Protein AF-A0A820SFI1-F1 (afdb_monomer_lite)

Secondary structure (DSSP, 8-state):
-HHHHHHHHT-S-HHHHHHHHHHHHH--PPPB---GGGS-GGGGGG--SBPPS--HHHHHHHHHHHHHHHHHHTT-S---EEE-SPPPPPPP--TTTSSSHHHHHHHHHTT-TT--HHHHHHHHHHHTT--EEE-SSS--S-GGG-

pLDDT: mean 98.11, std 1.22, range [90.69, 98.94]

InterPro domains:
  IPR002587 Myo-inositol-1-phosphate synthase [PF07994] (1-146)
  IPR002587 Myo-inositol-1-phosphate synthase [PTHR11510] (1-146)
  IPR036291 NAD(P)-binding domain superfamily [SSF51735] (1-146)

Radius of gyration: 16.77 Å; chains: 1; bounding box: 34×29×46 Å

Sequence (146 aa):
NLYEAMKRACVFDYSLQEKLKRKMTEFKPLPSIYYPDFIAANQEDRANNLIPKGTKQQDLEHIRNDIRNFKKAHNLEKVIVLWTANTERYTDVRKGLNLTGDEILQSIAANDDEISPSNIFACAAILEDCPYINGSPQNTLVPGLI

Foldseek 3Di:
DQLVVCVVVVPDDPVVSVVCVVVRVPDDDAAADDDCQFADVVCVVVRPRHDPDDALVVRLVVLLVVQVCVCVVVVHPADAAEDPDGATAEADADPQDAQALVSVVVCSVVSPPSCDSLLSNLNSCVVNVHHYYYPHDYPSCHNRSD

Structure (mmCIF, N/CA/C/O backbone):
data_AF-A0A820SFI1-F1
#
_entry.id   AF-A0A820SFI1-F1
#
loop_
_atom_site.group_PDB
_atom_site.id
_atom_site.type_symbol
_atom_site.label_atom_id
_atom_site.label_alt_id
_atom_site.label_comp_id
_atom_site.label_asym_id
_atom_site.label_entity_id
_atom_site.label_seq_id
_atom_site.pdbx_PDB_ins_code
_atom_site.Cartn_x
_atom_site.Cartn_y
_atom_site.Cartn_z
_atom_site.occupancy
_atom_site.B_iso_or_equiv
_atom_site.auth_seq_id
_atom_site.auth_comp_id
_atom_site.auth_asym_id
_atom_site.auth_atom_id
_atom_site.pdbx_PDB_model_num
ATOM 1 N N . ASN A 1 1 ? 14.380 2.268 -10.299 1.00 97.69 1 ASN A N 1
ATOM 2 C CA . ASN A 1 1 ? 13.448 2.554 -11.418 1.00 97.69 1 ASN A CA 1
ATOM 3 C C . ASN A 1 1 ? 12.847 1.232 -11.897 1.00 97.69 1 ASN A C 1
ATOM 5 O O . ASN A 1 1 ? 13.234 0.189 -11.368 1.00 97.69 1 ASN A O 1
ATOM 9 N N . LEU A 1 2 ? 11.910 1.252 -12.848 1.00 98.50 2 LEU A N 1
ATOM 10 C CA . LEU A 1 2 ? 11.255 0.029 -13.320 1.00 98.50 2 LEU A CA 1
ATOM 11 C C . LEU A 1 2 ? 12.105 -0.799 -14.296 1.00 98.50 2 LEU A C 1
ATOM 13 O O . LEU A 1 2 ? 11.873 -1.997 -14.404 1.00 98.50 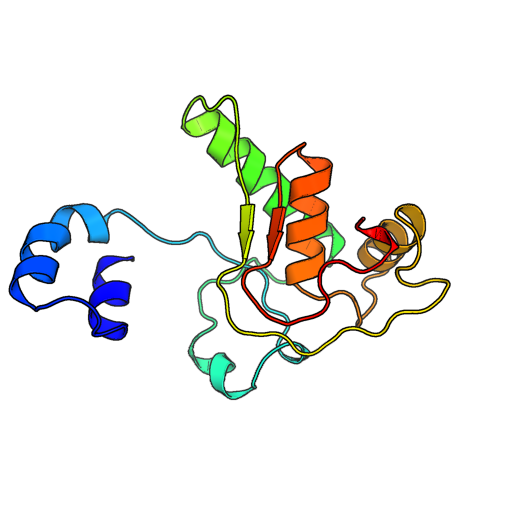2 LEU A O 1
ATOM 17 N N . TYR A 1 3 ? 13.122 -0.227 -14.949 1.00 98.50 3 TYR A N 1
ATOM 18 C CA . TYR A 1 3 ? 14.062 -1.013 -15.761 1.00 98.50 3 TYR A CA 1
ATOM 19 C C . TYR A 1 3 ? 14.869 -2.011 -14.918 1.00 98.50 3 TYR A C 1
ATOM 21 O O . TYR A 1 3 ? 14.861 -3.208 -15.200 1.00 98.50 3 TYR A O 1
ATOM 29 N N . GLU A 1 4 ? 15.479 -1.555 -13.819 1.00 98.44 4 GLU A N 1
ATOM 30 C CA . GLU A 1 4 ? 16.170 -2.465 -12.893 1.00 98.44 4 GLU A CA 1
ATOM 31 C C . GLU A 1 4 ? 15.196 -3.440 -12.213 1.00 98.44 4 GLU A C 1
ATOM 33 O O . GLU A 1 4 ? 15.568 -4.569 -11.898 1.00 98.44 4 GLU A O 1
ATOM 38 N N . ALA A 1 5 ? 13.928 -3.048 -12.027 1.00 98.50 5 ALA A N 1
ATOM 39 C CA . ALA A 1 5 ? 12.900 -3.961 -11.533 1.00 98.50 5 ALA A CA 1
ATOM 40 C C . ALA A 1 5 ? 12.591 -5.088 -12.534 1.00 98.50 5 ALA A C 1
ATOM 42 O O . ALA A 1 5 ? 12.491 -6.234 -12.107 1.00 98.50 5 ALA A O 1
ATOM 43 N N . MET A 1 6 ? 12.493 -4.794 -13.838 1.00 98.44 6 MET A N 1
ATOM 44 C CA . MET A 1 6 ? 12.320 -5.821 -14.877 1.00 98.44 6 MET A CA 1
ATOM 45 C C . MET A 1 6 ? 13.500 -6.795 -14.904 1.00 98.44 6 MET A C 1
ATOM 47 O O . MET A 1 6 ? 13.281 -8.006 -14.905 1.00 98.44 6 MET A O 1
ATOM 51 N N . LYS A 1 7 ? 14.736 -6.274 -14.853 1.00 98.31 7 LYS A N 1
ATOM 52 C CA . LYS A 1 7 ? 15.952 -7.100 -14.791 1.00 98.31 7 LYS A CA 1
ATOM 53 C C . LYS A 1 7 ? 15.952 -8.013 -13.575 1.00 98.31 7 LYS A C 1
ATOM 55 O O . LYS A 1 7 ? 16.207 -9.200 -13.710 1.00 98.31 7 LYS A O 1
ATOM 60 N N . ARG A 1 8 ? 15.636 -7.467 -12.398 1.00 98.19 8 ARG A N 1
ATOM 61 C CA . ARG A 1 8 ? 15.557 -8.230 -11.147 1.00 98.19 8 ARG A CA 1
ATOM 62 C C . ARG A 1 8 ? 14.468 -9.304 -11.183 1.00 98.19 8 ARG A C 1
ATOM 64 O O . ARG A 1 8 ? 14.634 -10.343 -10.561 1.00 98.19 8 ARG A O 1
ATOM 71 N N . ALA A 1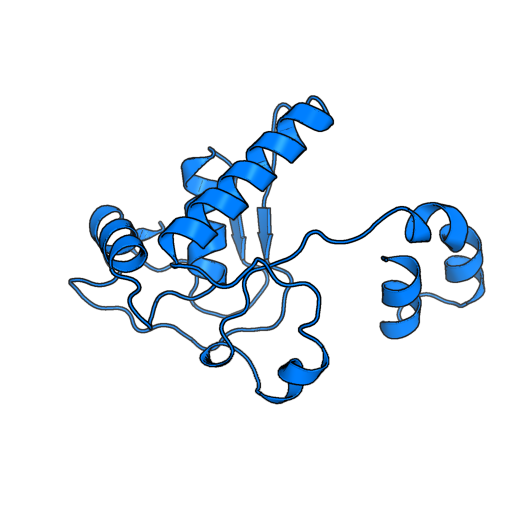 9 ? 13.351 -9.036 -11.857 1.00 98.25 9 ALA A N 1
ATOM 72 C CA . ALA A 1 9 ? 12.215 -9.948 -11.912 1.00 98.25 9 ALA A CA 1
ATOM 73 C C . ALA A 1 9 ? 12.427 -11.130 -12.871 1.00 98.25 9 ALA A C 1
ATOM 75 O O . ALA A 1 9 ? 11.768 -12.149 -12.705 1.00 98.25 9 ALA A O 1
ATOM 76 N N . CYS A 1 10 ? 13.318 -11.006 -13.863 1.00 97.88 10 CYS A N 1
ATOM 77 C CA . CYS A 1 10 ? 13.623 -12.066 -14.835 1.00 97.88 10 CYS A CA 1
ATOM 78 C C . CYS A 1 10 ? 12.389 -12.639 -15.566 1.00 97.88 10 CYS A C 1
ATOM 80 O O . CYS A 1 10 ? 12.381 -13.805 -15.947 1.00 97.88 10 CYS A O 1
ATOM 82 N N . VAL A 1 11 ? 11.344 -11.828 -15.763 1.00 98.50 11 VAL A N 1
ATOM 83 C CA . VAL A 1 11 ? 10.093 -12.267 -16.413 1.00 98.50 11 VAL A CA 1
ATOM 84 C C . VAL A 1 11 ? 10.160 -12.120 -17.934 1.00 98.50 11 VAL A C 1
ATOM 86 O O . VAL A 1 11 ? 9.742 -13.011 -18.666 1.00 98.50 11 VAL A O 1
ATOM 89 N N . PHE A 1 12 ? 10.672 -10.988 -18.419 1.00 98.00 12 PHE A N 1
ATOM 90 C CA . PHE A 1 12 ? 10.756 -10.695 -19.851 1.00 98.00 12 PHE A CA 1
ATOM 91 C C . PHE A 1 12 ? 12.092 -11.140 -20.440 1.00 98.00 12 PHE A C 1
ATOM 93 O O . PHE A 1 12 ? 13.118 -11.099 -19.758 1.00 98.00 12 PHE A O 1
ATOM 100 N N . ASP A 1 13 ? 12.106 -11.482 -21.728 1.00 97.69 13 ASP A N 1
ATOM 101 C CA . ASP A 1 13 ? 13.345 -11.744 -22.453 1.00 97.69 13 ASP A CA 1
ATOM 102 C C . ASP A 1 13 ? 14.234 -10.490 -22.532 1.00 97.69 13 ASP A C 1
ATOM 104 O O . ASP A 1 13 ? 13.770 -9.347 -22.461 1.00 97.69 13 ASP A O 1
ATOM 108 N N . TYR A 1 14 ? 15.538 -10.708 -22.703 1.00 97.81 14 TYR A N 1
ATOM 109 C CA . TYR A 1 14 ? 16.528 -9.632 -22.747 1.00 97.81 14 TYR A CA 1
ATOM 110 C C . TYR A 1 14 ? 16.239 -8.594 -23.844 1.00 97.81 14 TYR A C 1
ATOM 112 O O . TYR A 1 14 ? 16.366 -7.391 -23.610 1.00 97.81 14 TYR A O 1
ATOM 120 N N . SER A 1 15 ? 15.811 -9.040 -25.032 1.00 98.19 15 SER A N 1
ATOM 121 C CA . SER A 1 15 ? 15.558 -8.138 -26.159 1.00 98.19 15 SER A CA 1
ATOM 122 C C . SER A 1 15 ? 14.418 -7.172 -25.846 1.00 98.19 15 SER A C 1
ATOM 124 O O . SER A 1 15 ? 14.533 -5.973 -26.115 1.00 98.19 15 SER A O 1
ATOM 126 N N . LEU A 1 16 ? 13.334 -7.661 -25.240 1.00 98.44 16 LEU A N 1
ATOM 127 C CA . LEU A 1 16 ? 12.218 -6.824 -24.817 1.00 98.44 16 LEU A CA 1
ATOM 128 C C . LEU A 1 16 ? 12.624 -5.841 -23.711 1.00 98.44 16 LEU A C 1
ATOM 130 O O . LEU A 1 16 ? 12.255 -4.666 -23.780 1.00 98.44 16 LEU A O 1
ATOM 134 N N . GLN A 1 17 ? 13.418 -6.279 -22.729 1.00 98.44 17 GLN A N 1
ATOM 135 C CA . GLN A 1 17 ? 13.909 -5.392 -21.671 1.00 98.44 17 GLN A CA 1
ATOM 136 C C . GLN A 1 17 ? 14.719 -4.217 -22.242 1.00 98.44 17 GLN A C 1
ATOM 138 O O . GLN A 1 17 ? 14.453 -3.068 -21.884 1.00 98.44 17 GLN A O 1
ATOM 143 N N . GLU A 1 18 ? 15.651 -4.469 -23.169 1.00 98.25 18 GLU A N 1
ATOM 144 C CA . GLU A 1 18 ? 16.445 -3.404 -23.804 1.00 98.25 18 GLU A CA 1
ATOM 145 C C . GLU A 1 18 ? 15.579 -2.476 -24.668 1.00 98.25 18 GLU A C 1
ATOM 147 O O . GLU A 1 18 ? 15.746 -1.256 -24.617 1.00 98.25 18 GLU A O 1
ATOM 152 N N . LYS A 1 19 ? 14.585 -3.014 -25.393 1.00 98.50 19 LYS A N 1
ATOM 153 C CA . LYS A 1 19 ? 13.618 -2.196 -26.153 1.00 98.50 19 LYS A CA 1
ATOM 154 C C . LYS A 1 19 ? 12.821 -1.245 -25.255 1.00 98.50 19 LYS A C 1
ATOM 156 O O . LYS A 1 19 ? 12.526 -0.121 -25.658 1.00 98.50 19 LYS A O 1
ATOM 161 N N . LEU A 1 20 ? 12.477 -1.670 -24.038 1.00 98.38 20 LEU A N 1
ATOM 162 C CA . LEU A 1 20 ? 11.701 -0.875 -23.078 1.00 98.38 20 LEU A CA 1
ATOM 163 C C . LEU A 1 20 ? 12.562 0.014 -22.168 1.00 98.38 20 LEU A C 1
ATOM 165 O O . LEU A 1 20 ? 12.026 0.898 -21.495 1.00 98.38 20 LEU A O 1
ATOM 169 N N . LYS A 1 21 ? 13.884 -0.177 -22.156 1.00 98.25 21 LYS A N 1
ATOM 170 C CA . LYS A 1 21 ? 14.825 0.442 -21.212 1.00 98.25 21 LYS A CA 1
ATOM 171 C C . LYS A 1 21 ? 14.660 1.943 -21.050 1.00 98.25 21 LYS A C 1
ATOM 173 O O . LYS A 1 21 ? 14.563 2.412 -19.915 1.00 98.25 21 LYS A O 1
ATOM 178 N N . ARG A 1 22 ? 14.600 2.689 -22.163 1.00 98.19 22 ARG A N 1
ATOM 179 C CA . ARG A 1 22 ? 14.477 4.157 -22.141 1.00 98.19 22 ARG A CA 1
ATOM 180 C C . ARG A 1 22 ? 13.259 4.581 -21.320 1.00 98.19 22 ARG A C 1
ATOM 182 O O . ARG A 1 22 ? 13.411 5.261 -20.315 1.00 98.19 22 ARG A O 1
ATOM 189 N N . LYS A 1 23 ? 12.082 4.071 -21.690 1.00 98.12 23 LYS A N 1
ATOM 190 C CA . LYS A 1 23 ? 10.809 4.394 -21.036 1.00 98.12 23 LYS A CA 1
ATOM 191 C C . LYS A 1 23 ? 10.763 3.898 -19.585 1.00 98.12 23 LYS A C 1
ATOM 193 O O . LYS A 1 23 ? 10.330 4.614 -18.695 1.00 98.12 23 LYS A O 1
ATOM 198 N N . MET A 1 24 ? 11.238 2.683 -19.315 1.00 98.38 24 MET A N 1
ATOM 199 C CA . MET A 1 24 ? 11.139 2.077 -17.977 1.00 98.38 24 MET A CA 1
ATOM 200 C C . MET A 1 24 ? 12.121 2.664 -16.955 1.00 98.38 24 MET A C 1
ATOM 202 O O . MET A 1 24 ? 11.908 2.546 -15.747 1.00 98.38 24 MET A O 1
ATOM 206 N N . THR A 1 25 ? 13.185 3.320 -17.418 1.00 98.25 25 THR A N 1
ATOM 207 C CA . THR A 1 25 ? 14.128 4.040 -16.550 1.00 98.25 25 THR A CA 1
ATOM 208 C C . THR A 1 25 ? 13.516 5.322 -15.974 1.00 98.25 25 THR A C 1
ATOM 210 O O . THR A 1 25 ? 13.867 5.706 -14.856 1.00 98.25 25 THR A O 1
ATOM 213 N N . GLU A 1 26 ? 12.579 5.945 -16.697 1.00 98.00 26 GLU A N 1
ATOM 214 C CA . GLU A 1 26 ? 11.877 7.167 -16.277 1.00 98.00 26 GLU A CA 1
ATOM 215 C C . GLU A 1 26 ? 10.932 6.907 -15.093 1.00 98.00 26 GLU A C 1
ATOM 217 O O . GLU A 1 26 ? 10.782 7.756 -14.216 1.00 98.00 26 GLU A O 1
ATOM 222 N N . PHE A 1 27 ? 10.355 5.705 -15.002 1.00 97.81 27 PHE A N 1
ATOM 223 C CA . PHE A 1 27 ? 9.446 5.350 -13.917 1.00 97.81 27 PHE A CA 1
ATOM 224 C C . PHE A 1 27 ? 10.199 4.945 -12.645 1.00 97.81 27 PHE A C 1
ATOM 226 O O . PHE A 1 27 ? 10.941 3.953 -12.601 1.00 97.81 27 PHE A O 1
ATOM 233 N N . LYS A 1 28 ? 9.974 5.697 -11.569 1.00 98.12 28 LYS A N 1
ATOM 234 C CA . LYS A 1 28 ? 10.480 5.413 -10.224 1.00 98.12 28 LYS A CA 1
ATOM 235 C C . LYS A 1 28 ? 9.292 5.310 -9.265 1.00 98.12 28 LYS A C 1
ATOM 237 O O . LYS A 1 28 ? 8.491 6.239 -9.243 1.00 98.12 28 LYS A O 1
ATOM 242 N N . PRO A 1 29 ? 9.162 4.209 -8.503 1.00 98.50 29 PRO A N 1
ATOM 243 C CA . PRO A 1 29 ? 8.154 4.121 -7.454 1.00 98.50 29 PRO A CA 1
ATOM 244 C C . PRO A 1 29 ? 8.317 5.248 -6.432 1.00 98.50 29 PRO A C 1
ATOM 246 O O . PRO A 1 29 ? 9.448 5.617 -6.101 1.00 98.50 29 PRO A O 1
ATOM 249 N N . LEU A 1 30 ? 7.195 5.752 -5.923 1.00 98.50 30 LEU A N 1
ATOM 250 C CA . LEU A 1 30 ? 7.187 6.639 -4.763 1.00 98.50 30 LEU A CA 1
ATOM 251 C C . LEU A 1 30 ? 7.705 5.889 -3.519 1.00 98.50 30 LEU A C 1
ATOM 253 O O . LEU A 1 30 ? 7.664 4.650 -3.496 1.00 98.50 30 LEU A O 1
ATOM 257 N N . PRO A 1 31 ? 8.236 6.602 -2.511 1.00 98.44 31 PRO A N 1
ATOM 258 C CA . PRO A 1 31 ? 8.512 6.019 -1.202 1.00 98.44 31 PRO A CA 1
ATOM 259 C C . PRO A 1 31 ? 7.246 5.409 -0.588 1.00 98.44 31 PRO A C 1
ATOM 261 O O . PRO A 1 31 ? 6.143 5.855 -0.881 1.00 98.44 31 PRO A O 1
ATOM 264 N N . SER A 1 32 ? 7.396 4.386 0.253 1.00 98.56 32 SER A N 1
ATOM 265 C CA . SER A 1 32 ? 6.256 3.686 0.862 1.00 98.56 32 SER A CA 1
ATOM 266 C C . SER A 1 32 ? 6.399 3.539 2.373 1.00 98.56 32 SER A C 1
ATOM 268 O O . SER A 1 32 ? 7.483 3.693 2.937 1.00 98.56 32 SER A O 1
ATOM 270 N N . ILE A 1 33 ? 5.286 3.200 3.015 1.00 98.31 33 ILE A N 1
ATOM 271 C CA . ILE A 1 33 ? 5.216 2.756 4.406 1.00 98.31 33 ILE A CA 1
ATOM 272 C C . ILE A 1 33 ? 5.942 1.411 4.537 1.00 98.31 33 ILE A C 1
ATOM 274 O O . ILE A 1 33 ? 5.792 0.538 3.677 1.00 98.31 33 ILE A O 1
ATOM 278 N N . TYR A 1 34 ? 6.702 1.237 5.619 1.00 98.06 34 TYR A N 1
ATOM 279 C CA . TYR A 1 34 ? 7.330 -0.032 5.981 1.00 98.06 34 TYR A CA 1
ATOM 280 C C . TYR A 1 34 ? 7.226 -0.268 7.487 1.00 98.06 34 TYR A C 1
ATOM 282 O O . TYR A 1 34 ? 7.882 0.412 8.276 1.00 98.06 34 TYR A O 1
ATOM 290 N N . TYR A 1 35 ? 6.406 -1.249 7.868 1.00 97.88 35 TYR A N 1
ATOM 291 C CA . TYR A 1 35 ? 6.313 -1.768 9.231 1.00 97.88 35 TYR A CA 1
ATOM 292 C C . TYR A 1 35 ? 6.909 -3.187 9.224 1.00 97.88 35 TYR A C 1
ATOM 294 O O . TYR A 1 35 ? 6.267 -4.093 8.684 1.00 97.88 35 TYR A O 1
ATOM 302 N N . PRO A 1 36 ? 8.137 -3.391 9.748 1.00 96.56 36 PRO A N 1
ATOM 303 C CA . PRO A 1 36 ? 8.870 -4.653 9.608 1.00 96.56 36 PRO A CA 1
ATOM 304 C C . PRO A 1 36 ? 8.087 -5.882 10.077 1.00 96.56 36 PRO A C 1
ATOM 306 O O . PRO A 1 36 ? 8.107 -6.910 9.409 1.00 96.56 36 PRO A O 1
ATOM 309 N N . ASP A 1 37 ? 7.327 -5.745 11.165 1.00 96.81 37 ASP A N 1
ATOM 310 C CA . ASP A 1 37 ? 6.607 -6.845 11.822 1.00 96.81 37 ASP A CA 1
ATOM 311 C C . ASP A 1 37 ? 5.443 -7.420 11.000 1.00 96.81 37 ASP A C 1
ATOM 313 O O . ASP A 1 37 ? 4.854 -8.438 11.375 1.00 96.81 37 ASP A O 1
ATOM 317 N N . PHE A 1 38 ? 5.083 -6.774 9.886 1.00 98.31 38 PHE A N 1
ATOM 318 C CA . PHE A 1 38 ? 4.020 -7.244 9.003 1.00 98.31 38 PHE A CA 1
ATOM 319 C C . PHE A 1 38 ? 4.507 -8.162 7.886 1.00 98.31 38 PHE A C 1
ATOM 321 O O . PHE A 1 38 ? 3.689 -8.887 7.329 1.00 98.31 38 PHE A O 1
ATOM 328 N N . ILE A 1 39 ? 5.803 -8.178 7.562 1.00 97.75 39 ILE A N 1
ATOM 329 C CA . ILE A 1 39 ? 6.356 -8.996 6.473 1.00 97.75 39 ILE A CA 1
ATOM 330 C C . ILE A 1 39 ? 7.578 -9.795 6.939 1.00 97.75 39 ILE A C 1
ATOM 332 O O . ILE A 1 39 ? 8.054 -9.663 8.060 1.00 97.75 39 ILE A O 1
ATOM 336 N N . ALA A 1 40 ? 8.097 -10.673 6.081 1.00 94.94 40 ALA A N 1
ATOM 337 C CA . ALA A 1 40 ? 9.284 -11.454 6.412 1.00 94.94 40 ALA A CA 1
ATOM 338 C C . ALA A 1 40 ? 10.509 -10.549 6.656 1.00 94.94 40 ALA A C 1
ATOM 340 O O . ALA A 1 40 ? 10.826 -9.695 5.827 1.00 94.94 40 ALA A O 1
ATOM 341 N N . ALA A 1 41 ? 11.254 -10.809 7.736 1.00 93.94 41 ALA A N 1
ATOM 342 C CA . ALA A 1 41 ? 12.440 -10.032 8.125 1.00 93.94 41 ALA A CA 1
ATOM 343 C C . ALA A 1 41 ? 13.521 -9.949 7.027 1.00 93.94 41 ALA A C 1
ATOM 345 O O . ALA A 1 41 ? 14.261 -8.978 6.942 1.00 93.94 41 ALA A O 1
ATOM 346 N N . ASN A 1 42 ? 13.570 -10.923 6.112 1.00 93.12 42 ASN A N 1
ATOM 347 C CA . ASN A 1 42 ? 14.488 -10.910 4.968 1.00 93.12 42 ASN A CA 1
ATOM 348 C C . ASN A 1 42 ? 14.206 -9.804 3.928 1.00 93.12 42 ASN A C 1
ATOM 350 O O . ASN A 1 42 ? 14.923 -9.711 2.933 1.00 93.12 42 ASN A O 1
ATOM 354 N N . GLN A 1 43 ? 13.156 -8.997 4.109 1.00 95.69 43 GLN A N 1
ATOM 355 C CA . GLN A 1 43 ? 12.889 -7.825 3.278 1.00 95.69 43 GLN A CA 1
ATOM 356 C C . GLN A 1 43 ? 13.611 -6.561 3.768 1.00 95.69 43 GLN A C 1
ATOM 358 O O . GLN A 1 43 ? 13.607 -5.569 3.040 1.00 95.69 43 GLN A O 1
ATOM 363 N N . GLU A 1 44 ? 14.247 -6.585 4.944 1.00 93.81 44 GLU A N 1
ATOM 364 C CA . GLU A 1 44 ? 14.909 -5.419 5.542 1.00 93.81 44 GLU A CA 1
ATOM 365 C C . GLU A 1 44 ? 15.935 -4.776 4.596 1.00 93.81 44 GLU A C 1
ATOM 367 O O . GLU A 1 44 ? 15.827 -3.590 4.288 1.00 93.81 44 GLU A O 1
ATOM 372 N N . ASP A 1 45 ? 16.833 -5.573 4.007 1.00 95.88 45 ASP A N 1
ATOM 373 C CA . ASP A 1 45 ? 17.867 -5.085 3.078 1.00 95.88 45 ASP A CA 1
ATOM 374 C C . ASP A 1 45 ? 17.294 -4.430 1.807 1.00 95.88 45 ASP A C 1
ATOM 376 O O . ASP A 1 45 ? 17.973 -3.673 1.105 1.00 95.88 45 ASP A O 1
ATOM 380 N N . ARG A 1 46 ? 16.030 -4.721 1.471 1.00 96.81 46 ARG A N 1
ATOM 381 C CA . ARG A 1 46 ? 15.341 -4.160 0.302 1.00 96.81 46 ARG A CA 1
ATOM 382 C C . ARG A 1 46 ? 14.674 -2.814 0.607 1.00 96.81 46 ARG A C 1
ATOM 384 O O . ARG A 1 46 ? 14.389 -2.060 -0.329 1.00 96.81 46 ARG A O 1
ATOM 391 N N . ALA A 1 47 ? 14.404 -2.511 1.872 1.00 96.50 47 ALA A N 1
ATOM 392 C CA . ALA A 1 47 ? 13.593 -1.382 2.315 1.00 96.50 47 ALA A CA 1
ATOM 393 C C . ALA A 1 47 ? 14.384 -0.054 2.328 1.00 96.50 47 ALA A C 1
ATOM 395 O O . ALA A 1 47 ? 14.665 0.513 3.377 1.00 96.50 47 ALA A O 1
ATOM 396 N N . ASN A 1 48 ? 14.738 0.469 1.148 1.00 97.25 48 ASN A N 1
ATOM 397 C CA . ASN A 1 48 ? 15.535 1.701 1.002 1.00 97.25 48 ASN A CA 1
ATOM 398 C C . ASN A 1 48 ? 14.780 2.909 0.409 1.00 97.25 48 ASN A C 1
ATOM 400 O O . ASN A 1 48 ? 15.386 3.949 0.159 1.00 97.25 48 ASN A O 1
ATOM 404 N N . ASN A 1 49 ? 13.476 2.776 0.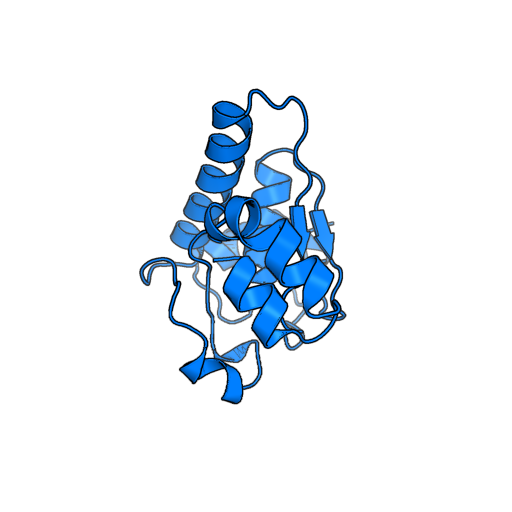160 1.00 98.12 49 ASN A N 1
ATOM 405 C CA . ASN A 1 49 ? 12.629 3.819 -0.423 1.00 98.12 49 ASN A CA 1
ATOM 406 C C . ASN A 1 49 ? 11.400 4.036 0.461 1.00 98.12 49 ASN A C 1
ATOM 408 O O . ASN A 1 49 ? 10.299 3.586 0.138 1.00 98.12 49 ASN A O 1
ATOM 412 N N . LEU A 1 50 ? 11.629 4.647 1.620 1.00 98.12 50 LEU A N 1
ATOM 413 C CA . LEU A 1 50 ? 10.658 4.721 2.704 1.00 98.12 50 LEU A CA 1
ATOM 414 C C . LEU A 1 50 ? 10.143 6.143 2.897 1.00 98.12 50 LEU A C 1
ATOM 416 O O . LEU A 1 50 ? 10.901 7.107 2.766 1.00 98.12 50 LEU A O 1
ATOM 420 N N . ILE A 1 51 ? 8.863 6.259 3.241 1.00 97.62 51 ILE A N 1
ATOM 421 C CA . ILE A 1 51 ? 8.325 7.492 3.818 1.00 97.62 51 ILE A CA 1
ATOM 422 C C . ILE A 1 51 ? 9.076 7.741 5.141 1.00 97.62 51 ILE A C 1
ATOM 424 O O . ILE A 1 51 ? 9.342 6.782 5.874 1.00 97.62 51 ILE A O 1
ATOM 428 N N . PRO A 1 52 ? 9.480 8.990 5.451 1.00 95.06 52 PRO A N 1
ATOM 429 C CA . PRO A 1 52 ? 10.126 9.298 6.720 1.00 95.06 52 PRO A CA 1
ATOM 430 C C . PRO A 1 52 ? 9.297 8.802 7.903 1.00 95.06 52 PRO A C 1
ATOM 432 O O . PRO A 1 52 ? 8.082 8.977 7.925 1.00 95.06 52 PRO A O 1
ATOM 435 N N . LYS A 1 53 ? 9.965 8.209 8.897 1.00 90.69 53 LYS A N 1
ATOM 436 C CA . LYS A 1 53 ? 9.299 7.629 10.065 1.00 90.69 53 LYS A CA 1
ATOM 437 C C . LYS A 1 53 ? 8.406 8.666 10.754 1.00 90.69 53 LYS A C 1
ATOM 439 O O . LYS A 1 53 ? 8.887 9.723 11.162 1.00 90.69 53 LYS A O 1
ATOM 444 N N . GLY A 1 54 ? 7.138 8.315 10.923 1.00 93.25 54 GLY A N 1
ATOM 445 C CA . GLY A 1 54 ? 6.124 9.133 11.571 1.00 93.25 54 GLY A CA 1
ATOM 446 C C . GLY A 1 54 ? 5.102 8.281 12.316 1.00 93.25 54 GLY A C 1
ATOM 447 O O . GLY A 1 54 ? 5.341 7.109 12.608 1.00 93.25 54 GLY A O 1
ATOM 448 N N . THR A 1 55 ? 3.970 8.889 12.649 1.00 98.38 55 THR A N 1
ATOM 449 C CA . THR A 1 55 ? 2.789 8.175 13.137 1.00 98.38 55 THR A CA 1
ATOM 450 C C . THR A 1 55 ? 2.020 7.552 11.973 1.00 98.38 55 THR A C 1
ATOM 452 O O . THR A 1 55 ? 2.052 8.058 10.853 1.00 98.38 55 THR A O 1
ATOM 455 N N . LYS A 1 56 ? 1.228 6.514 12.239 1.00 98.62 56 LYS A N 1
ATOM 456 C CA . LYS A 1 56 ? 0.310 5.908 11.267 1.00 98.62 56 LYS A CA 1
ATOM 457 C C . LYS A 1 56 ? -0.688 6.929 10.708 1.00 98.62 56 LYS A C 1
ATOM 459 O O . LYS A 1 56 ? -1.072 6.852 9.547 1.00 98.62 56 LYS A O 1
ATOM 464 N N . GLN A 1 57 ? -1.047 7.945 11.498 1.00 98.62 57 GLN A N 1
ATOM 465 C CA . GLN A 1 57 ? -1.840 9.086 11.029 1.00 98.62 57 GLN A CA 1
ATOM 466 C C . GLN A 1 57 ? -1.096 9.948 9.993 1.00 98.62 57 GLN A C 1
ATOM 468 O O . GLN A 1 57 ? -1.710 10.424 9.038 1.00 98.62 57 GLN A O 1
ATOM 473 N N . GLN A 1 58 ? 0.210 10.169 10.174 1.00 98.69 58 GLN A N 1
ATOM 474 C CA . GLN A 1 58 ? 1.039 10.883 9.197 1.00 98.69 58 GLN A CA 1
ATOM 475 C C . GLN A 1 58 ? 1.220 10.057 7.924 1.00 98.69 58 GLN A C 1
ATOM 477 O O . GLN A 1 58 ? 1.119 10.610 6.831 1.00 98.69 58 GLN A O 1
ATOM 482 N N . ASP A 1 59 ? 1.410 8.745 8.062 1.00 98.69 59 ASP A N 1
ATOM 483 C CA . ASP A 1 59 ? 1.475 7.820 6.931 1.00 98.69 59 ASP A CA 1
ATOM 484 C C . ASP A 1 59 ? 0.160 7.821 6.135 1.00 98.69 59 ASP A C 1
ATOM 486 O O . ASP A 1 59 ? 0.182 7.939 4.910 1.00 98.69 59 ASP A O 1
ATOM 490 N N . LEU A 1 60 ? -0.992 7.785 6.819 1.00 98.81 60 LEU A N 1
ATOM 491 C CA . LEU A 1 60 ? -2.309 7.901 6.189 1.00 98.81 60 LEU A CA 1
ATOM 492 C C . LEU A 1 60 ? -2.421 9.183 5.357 1.00 98.81 60 LEU A C 1
ATOM 494 O O . LEU A 1 60 ? -2.784 9.122 4.183 1.00 98.81 60 LEU A O 1
ATOM 498 N N . GLU A 1 61 ? -2.092 10.342 5.931 1.00 98.75 61 GLU A N 1
ATOM 499 C CA . GLU A 1 61 ? -2.189 11.604 5.191 1.00 98.75 61 GLU A CA 1
ATOM 500 C C . GLU A 1 61 ? -1.171 11.690 4.044 1.00 98.75 61 GLU A C 1
ATOM 502 O O . GLU A 1 61 ? -1.487 12.254 2.996 1.00 98.75 61 GLU A O 1
ATOM 507 N N . HIS A 1 62 ? 0.012 11.082 4.187 1.00 98.81 62 HIS A N 1
ATOM 508 C CA . HIS A 1 62 ? 0.988 10.990 3.101 1.00 98.81 62 HIS A CA 1
ATOM 509 C C . HIS A 1 62 ? 0.408 10.247 1.893 1.00 98.81 62 HIS A C 1
ATOM 511 O O . HIS A 1 62 ? 0.410 10.786 0.787 1.00 98.81 62 HIS A O 1
ATOM 517 N N . ILE A 1 63 ? -0.162 9.056 2.105 1.00 98.81 63 ILE A N 1
ATOM 518 C CA . ILE A 1 63 ? -0.742 8.257 1.015 1.00 98.81 63 ILE A CA 1
ATOM 519 C C . ILE A 1 63 ? -1.952 8.961 0.390 1.00 98.81 63 ILE A C 1
ATOM 521 O O . ILE A 1 63 ? -2.101 8.969 -0.833 1.00 98.81 63 ILE A O 1
ATOM 525 N N . ARG A 1 64 ? -2.796 9.618 1.196 1.00 98.88 64 ARG A N 1
ATOM 526 C CA . ARG A 1 64 ? -3.901 10.442 0.675 1.00 98.88 64 ARG A CA 1
ATOM 527 C C . ARG A 1 64 ? -3.385 11.568 -0.220 1.00 98.88 64 ARG A C 1
ATOM 529 O O . ARG A 1 64 ? -3.908 11.786 -1.313 1.00 98.88 64 ARG A O 1
ATOM 536 N N . ASN A 1 65 ? -2.334 12.264 0.208 1.00 98.81 65 ASN A N 1
ATOM 537 C CA . ASN A 1 65 ? -1.706 13.319 -0.578 1.00 98.81 65 ASN A CA 1
ATOM 538 C C . ASN A 1 65 ? -1.100 12.781 -1.884 1.00 98.81 65 ASN A C 1
ATOM 540 O O . ASN A 1 65 ? -1.271 13.408 -2.929 1.00 98.81 65 ASN A O 1
ATOM 544 N N . ASP A 1 66 ? -0.464 11.609 -1.866 1.00 98.81 66 ASP A N 1
ATOM 545 C CA . ASP A 1 66 ? 0.055 10.963 -3.075 1.00 98.81 66 ASP A CA 1
ATOM 546 C C . ASP A 1 66 ? -1.054 10.652 -4.086 1.00 98.81 66 ASP A C 1
ATOM 548 O O . ASP A 1 66 ? -0.908 10.964 -5.272 1.00 98.81 66 ASP A O 1
ATOM 552 N N . ILE A 1 67 ? -2.195 10.124 -3.628 1.00 98.88 67 ILE A N 1
ATOM 553 C CA . ILE A 1 67 ? -3.367 9.865 -4.479 1.00 98.88 67 ILE A CA 1
ATOM 554 C C . ILE A 1 67 ? -3.872 11.169 -5.115 1.00 98.88 67 ILE A C 1
ATOM 556 O O . ILE A 1 67 ? -4.036 11.238 -6.339 1.00 98.88 67 ILE A O 1
ATOM 560 N N . ARG A 1 68 ? -4.068 12.229 -4.317 1.00 98.81 68 ARG A N 1
ATOM 561 C CA . ARG A 1 68 ? -4.521 13.545 -4.812 1.00 98.81 68 ARG A CA 1
ATOM 562 C C . ARG A 1 68 ? -3.540 14.145 -5.816 1.00 98.81 68 ARG A C 1
ATOM 564 O O . ARG A 1 68 ? -3.956 14.645 -6.864 1.00 98.81 68 ARG A O 1
ATOM 571 N N . ASN A 1 69 ? -2.245 14.088 -5.514 1.00 98.69 69 ASN A N 1
ATOM 572 C CA . ASN A 1 69 ? -1.196 14.633 -6.369 1.00 98.69 69 ASN A CA 1
ATOM 573 C C . ASN A 1 69 ? -1.103 13.871 -7.685 1.00 98.69 69 ASN A C 1
ATOM 575 O O . ASN A 1 69 ? -1.041 14.508 -8.734 1.00 98.69 69 ASN A O 1
ATOM 579 N N . PHE A 1 70 ? -1.168 12.539 -7.655 1.00 98.69 70 PHE A N 1
ATOM 580 C CA . PHE A 1 70 ? -1.191 11.718 -8.862 1.00 98.69 70 PHE A CA 1
ATOM 581 C C . PHE A 1 70 ? -2.419 12.033 -9.726 1.00 98.69 70 PHE A C 1
ATOM 583 O O . PHE A 1 70 ? -2.285 12.306 -10.921 1.00 98.69 70 PHE A O 1
ATOM 590 N N . LYS A 1 71 ? -3.608 12.096 -9.112 1.00 98.56 71 LYS A N 1
ATOM 591 C CA . LYS A 1 71 ? -4.856 12.455 -9.799 1.00 98.56 71 LYS A CA 1
ATOM 592 C C . LYS A 1 71 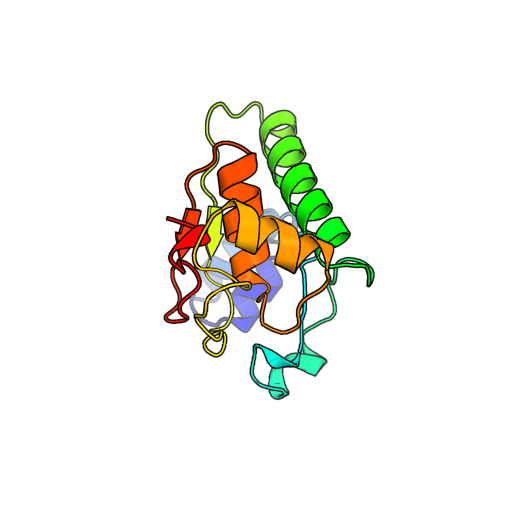? -4.753 13.821 -10.484 1.00 98.56 71 LYS A C 1
ATOM 594 O O . LYS A 1 71 ? -5.069 13.942 -11.667 1.00 98.56 71 LYS A O 1
ATOM 599 N N . LYS A 1 72 ? -4.264 14.839 -9.765 1.00 98.56 72 LYS A N 1
ATOM 600 C CA . LYS A 1 72 ? -4.114 16.213 -10.267 1.00 98.56 72 LYS A CA 1
ATOM 601 C C . LYS A 1 72 ? -3.039 16.331 -11.348 1.00 98.56 72 LYS A C 1
ATOM 603 O O . LYS A 1 72 ? -3.291 16.943 -12.381 1.00 98.56 72 LYS A O 1
ATOM 608 N N . ALA A 1 73 ? -1.858 15.758 -11.126 1.00 98.44 73 ALA A N 1
ATOM 609 C CA . ALA A 1 73 ? -0.721 15.859 -12.042 1.00 98.44 73 ALA A CA 1
ATOM 610 C C . ALA A 1 73 ? -1.017 15.251 -13.421 1.00 98.44 73 ALA A C 1
ATOM 612 O O . ALA A 1 73 ? -0.463 15.697 -14.423 1.00 98.44 73 ALA A O 1
ATOM 613 N N . HIS A 1 74 ? -1.910 14.262 -13.470 1.00 98.12 74 HIS A N 1
ATOM 614 C CA . HIS A 1 74 ? -2.292 13.567 -14.695 1.00 98.12 74 HIS A CA 1
ATOM 615 C C . HIS A 1 74 ? -3.704 13.913 -15.192 1.00 98.12 74 HIS A C 1
ATOM 617 O O . HIS A 1 74 ? -4.153 13.311 -16.164 1.00 98.12 74 HIS A O 1
ATOM 623 N N . ASN A 1 75 ? -4.386 14.881 -14.564 1.00 98.06 75 ASN A N 1
ATOM 624 C CA . ASN A 1 75 ? -5.752 15.295 -14.901 1.00 98.06 75 ASN A CA 1
ATOM 625 C C . ASN A 1 75 ? -6.728 14.103 -15.011 1.00 98.06 75 ASN A C 1
ATOM 627 O O . ASN A 1 75 ? -7.417 13.931 -16.017 1.00 98.06 75 ASN A O 1
ATOM 631 N N . LEU A 1 76 ? -6.731 13.241 -13.990 1.00 98.25 76 LEU A N 1
ATOM 632 C CA . LEU A 1 76 ? -7.515 12.006 -13.968 1.00 98.25 76 LEU A CA 1
ATOM 633 C C . LEU A 1 76 ? -8.865 12.209 -13.275 1.00 98.25 76 LEU A C 1
ATOM 635 O O . LEU A 1 76 ? -8.947 12.788 -12.193 1.00 98.25 76 LEU A O 1
ATOM 639 N N . GLU A 1 77 ? -9.922 11.637 -13.844 1.00 97.38 77 GLU A N 1
ATOM 640 C CA . GLU A 1 77 ? -11.248 11.609 -13.211 1.00 97.38 77 GLU A CA 1
ATOM 641 C C . GLU A 1 77 ? -11.347 10.508 -12.147 1.00 97.38 77 GLU A C 1
ATOM 643 O O . GLU A 1 77 ? -11.916 10.714 -11.072 1.00 97.38 77 GLU A O 1
ATOM 648 N N . LYS A 1 78 ? -10.743 9.347 -12.428 1.00 97.69 78 LYS A N 1
ATOM 649 C CA . LYS A 1 78 ? -10.783 8.147 -11.589 1.00 97.69 78 LYS A CA 1
ATOM 650 C C . LYS A 1 78 ? -9.379 7.630 -11.311 1.00 97.69 78 LYS A C 1
ATOM 652 O O . LYS A 1 78 ? -8.517 7.652 -12.187 1.00 97.69 78 LYS A O 1
ATOM 657 N N . VAL A 1 79 ? -9.186 7.123 -10.100 1.00 98.62 79 VAL A N 1
ATOM 658 C CA . VAL A 1 79 ? -7.969 6.441 -9.656 1.00 98.62 79 VAL A CA 1
ATOM 659 C C . VAL A 1 79 ? -8.393 5.136 -8.998 1.00 98.62 79 VAL A C 1
ATOM 661 O O . VAL A 1 79 ? -9.406 5.098 -8.310 1.00 98.62 79 VAL A O 1
ATOM 664 N N . ILE A 1 80 ? -7.638 4.068 -9.239 1.00 98.75 80 ILE A N 1
ATOM 665 C CA . ILE A 1 80 ? -7.813 2.768 -8.587 1.00 98.75 80 ILE A CA 1
ATOM 666 C C . ILE A 1 80 ? -6.504 2.452 -7.875 1.00 98.75 80 ILE A C 1
ATOM 668 O O . ILE A 1 80 ? -5.432 2.587 -8.469 1.00 98.75 80 ILE A O 1
ATOM 672 N N . VAL A 1 81 ? -6.595 2.023 -6.622 1.00 98.88 81 VAL A N 1
ATOM 673 C CA . VAL A 1 81 ? -5.453 1.588 -5.818 1.00 98.88 81 VAL A CA 1
ATOM 674 C C . VAL A 1 81 ? -5.477 0.065 -5.739 1.00 98.88 81 VAL A C 1
ATOM 676 O O . VAL A 1 81 ? -6.493 -0.531 -5.392 1.00 98.88 81 VAL A O 1
ATOM 679 N N . LEU A 1 82 ? -4.362 -0.582 -6.076 1.00 98.81 82 LEU A N 1
ATOM 680 C CA . LEU A 1 82 ? -4.235 -2.039 -6.045 1.00 98.81 82 LEU A CA 1
ATOM 681 C C . LEU A 1 82 ? -2.995 -2.440 -5.252 1.00 98.81 82 LEU A C 1
ATOM 683 O O . LEU A 1 82 ? -1.880 -2.017 -5.565 1.00 98.81 82 LEU A O 1
ATOM 687 N N . TRP A 1 83 ? -3.184 -3.298 -4.253 1.00 98.81 83 TRP A N 1
ATOM 688 C CA . TRP A 1 83 ? -2.092 -3.902 -3.504 1.00 98.81 83 TRP A CA 1
ATOM 689 C C . TRP A 1 83 ? -1.523 -5.107 -4.251 1.00 98.81 83 TRP A C 1
ATOM 691 O O . TRP A 1 83 ? -2.190 -6.125 -4.413 1.00 98.81 83 TRP A O 1
ATOM 701 N N . THR A 1 84 ? -0.267 -4.994 -4.681 1.00 98.38 84 THR A N 1
ATOM 702 C CA . THR A 1 84 ? 0.524 -6.085 -5.283 1.00 98.38 84 THR A CA 1
ATOM 703 C C . THR A 1 84 ? 1.919 -6.175 -4.648 1.00 98.38 84 THR A C 1
ATOM 705 O O . THR A 1 84 ? 2.902 -6.530 -5.303 1.00 98.38 84 THR A O 1
ATOM 708 N N . ALA A 1 85 ? 2.026 -5.778 -3.378 1.00 98.12 85 ALA A N 1
ATOM 709 C CA . ALA A 1 85 ? 3.264 -5.857 -2.612 1.00 98.12 85 ALA A CA 1
ATOM 710 C C . ALA A 1 85 ? 3.408 -7.230 -1.932 1.00 98.12 85 ALA A C 1
ATOM 712 O O . ALA A 1 85 ? 2.599 -8.139 -2.141 1.00 98.12 85 ALA A O 1
ATOM 713 N N . ASN A 1 86 ? 4.460 -7.387 -1.126 1.00 98.12 86 ASN A N 1
ATOM 714 C CA . ASN A 1 86 ? 4.674 -8.579 -0.314 1.00 98.12 86 ASN A CA 1
ATOM 715 C C . ASN A 1 86 ? 3.415 -8.935 0.498 1.00 98.12 86 ASN A C 1
ATOM 717 O O . ASN A 1 86 ? 2.659 -8.061 0.923 1.00 98.12 86 ASN A O 1
ATOM 721 N N . THR A 1 87 ? 3.196 -10.232 0.696 1.00 98.31 87 THR A N 1
ATOM 722 C CA . THR A 1 87 ? 2.151 -10.732 1.590 1.00 98.31 87 THR A CA 1
ATOM 723 C C . THR A 1 87 ? 2.463 -10.326 3.021 1.00 98.31 87 THR A C 1
ATOM 725 O O . THR A 1 87 ? 3.568 -10.586 3.504 1.00 98.31 87 THR A O 1
ATOM 728 N N . GLU A 1 88 ? 1.488 -9.711 3.681 1.00 98.81 88 GLU A N 1
ATOM 729 C CA . GLU A 1 88 ? 1.574 -9.396 5.104 1.00 98.81 88 GLU A CA 1
ATOM 730 C C . GLU A 1 88 ? 1.053 -10.570 5.949 1.00 98.81 88 GLU A C 1
ATOM 732 O O . GLU A 1 88 ? 0.294 -11.417 5.466 1.00 98.81 88 GLU A O 1
ATOM 737 N N . ARG A 1 89 ? 1.439 -10.633 7.227 1.00 98.56 89 ARG A N 1
ATOM 738 C CA . ARG A 1 89 ? 0.707 -11.451 8.203 1.00 98.56 89 ARG A CA 1
ATOM 739 C C . ARG A 1 89 ? -0.704 -10.893 8.399 1.00 98.56 89 ARG A C 1
ATOM 741 O O . ARG A 1 89 ? -0.990 -9.750 8.053 1.00 98.56 89 ARG A O 1
ATOM 748 N N . TYR A 1 90 ? -1.568 -11.696 9.005 1.00 98.75 90 TYR A N 1
ATOM 749 C CA . TYR A 1 90 ? -2.893 -11.224 9.381 1.00 98.75 90 TYR A CA 1
ATOM 750 C C . TYR A 1 90 ? -2.811 -10.228 10.540 1.00 98.75 90 TYR A C 1
ATOM 752 O O . TYR A 1 90 ? -1.915 -10.326 11.386 1.00 98.75 90 TYR A O 1
ATOM 760 N N . THR A 1 91 ? -3.762 -9.301 10.566 1.00 98.56 91 THR A N 1
ATOM 761 C CA . THR A 1 91 ? -4.058 -8.463 11.729 1.00 98.56 91 THR A CA 1
ATOM 762 C C . THR A 1 91 ? -5.093 -9.129 12.626 1.00 98.56 91 THR A C 1
ATOM 764 O O . THR A 1 91 ? -5.946 -9.892 12.154 1.00 98.56 91 THR A O 1
ATOM 767 N N . ASP A 1 92 ? -5.062 -8.805 13.914 1.00 98.56 92 ASP A N 1
ATOM 768 C CA . ASP A 1 92 ? -6.145 -9.150 14.833 1.00 98.56 92 ASP A CA 1
ATOM 769 C C . ASP A 1 92 ? -7.460 -8.474 14.426 1.00 98.56 92 ASP A C 1
ATOM 771 O O . ASP A 1 92 ? -7.471 -7.340 13.956 1.00 98.56 92 ASP A O 1
ATOM 775 N N . VAL A 1 93 ? -8.593 -9.143 14.663 1.00 98.69 93 VAL A N 1
ATOM 776 C CA . VAL A 1 93 ? -9.933 -8.577 14.435 1.00 98.69 93 VAL A CA 1
ATOM 777 C C . VAL A 1 93 ? -10.727 -8.608 15.733 1.00 98.69 93 VAL A C 1
ATOM 779 O O . VAL A 1 93 ? -11.108 -9.677 16.212 1.00 98.69 93 VAL A O 1
ATOM 782 N N . ARG A 1 94 ? -10.965 -7.436 16.333 1.00 98.44 94 ARG A N 1
ATOM 783 C CA . ARG A 1 94 ? -11.620 -7.321 17.648 1.00 98.44 94 ARG A CA 1
ATOM 784 C C . ARG A 1 94 ? -12.242 -5.947 17.885 1.00 98.44 94 ARG A C 1
ATOM 786 O O . ARG A 1 94 ? -11.837 -4.951 17.291 1.00 98.44 94 ARG A O 1
ATOM 793 N N . LYS A 1 95 ? -13.213 -5.898 18.803 1.00 98.25 95 LYS A N 1
ATOM 794 C CA . LYS A 1 95 ? -13.869 -4.656 19.239 1.00 98.25 95 LYS A CA 1
ATOM 795 C C . LYS A 1 95 ? -12.848 -3.677 19.823 1.00 98.25 95 LYS A C 1
ATOM 797 O O . LYS A 1 95 ? -11.950 -4.091 20.560 1.00 98.25 95 LYS A O 1
ATOM 802 N N . GLY A 1 96 ? -13.023 -2.393 19.523 1.00 97.69 96 GLY A N 1
ATOM 803 C CA . GLY A 1 96 ? -12.107 -1.324 19.916 1.00 97.69 96 GLY A CA 1
ATOM 804 C C . GLY A 1 96 ? -10.811 -1.279 19.103 1.00 97.69 96 GLY A C 1
ATOM 805 O O . GLY A 1 96 ? -9.882 -0.605 19.529 1.00 97.69 96 GLY A O 1
ATOM 806 N N . LEU A 1 97 ? -10.735 -2.016 17.987 1.00 98.62 97 LEU A N 1
ATOM 807 C CA . LEU A 1 97 ? -9.598 -1.994 17.063 1.00 98.62 97 LEU A CA 1
ATOM 808 C C . LEU A 1 97 ? -10.060 -1.711 15.630 1.00 98.62 97 LEU A C 1
ATOM 810 O O . LEU A 1 97 ? -9.619 -0.754 15.007 1.00 98.62 97 LEU A O 1
ATOM 814 N N . ASN A 1 98 ? -10.922 -2.566 15.072 1.00 98.50 98 ASN A N 1
ATOM 815 C CA . ASN A 1 98 ? -11.183 -2.531 13.632 1.00 98.50 98 ASN A CA 1
ATOM 816 C C . ASN A 1 98 ? -12.521 -3.137 13.180 1.00 98.50 98 ASN A C 1
ATOM 818 O O . ASN A 1 98 ? -12.645 -3.580 12.033 1.00 98.50 98 ASN A O 1
ATOM 822 N N . LEU A 1 99 ? -13.539 -3.157 14.045 1.00 98.44 99 LEU A N 1
ATOM 823 C CA . LEU A 1 99 ? -14.868 -3.644 13.661 1.00 98.44 99 LEU A CA 1
ATOM 824 C C . LEU A 1 99 ? -15.734 -2.576 12.992 1.00 98.44 99 LEU A C 1
ATOM 826 O O . LEU A 1 99 ? -16.698 -2.926 12.318 1.00 98.44 99 LEU A O 1
ATOM 830 N N . THR A 1 100 ? -15.420 -1.293 13.178 1.00 98.75 100 THR A N 1
ATOM 831 C CA . THR A 1 100 ? -16.167 -0.171 12.588 1.00 98.75 100 THR A CA 1
ATOM 832 C C . THR A 1 100 ? -15.222 0.852 11.961 1.00 98.75 100 THR A C 1
ATOM 834 O O . THR A 1 100 ? -14.039 0.894 12.307 1.00 98.75 100 THR A O 1
ATOM 837 N N . GLY A 1 101 ? -15.741 1.686 11.055 1.00 98.25 101 GLY A N 1
ATOM 838 C CA . GLY A 1 101 ? -14.959 2.765 10.441 1.00 98.25 101 GLY A CA 1
ATOM 839 C C . GLY A 1 101 ? -14.373 3.730 11.474 1.00 98.25 101 GLY A C 1
ATOM 840 O O . GLY A 1 101 ? -13.195 4.076 11.393 1.00 98.25 101 GLY A O 1
ATOM 841 N N . ASP A 1 102 ? -15.152 4.085 12.500 1.00 98.56 102 ASP A N 1
ATOM 842 C CA . ASP A 1 102 ? -14.681 4.936 13.598 1.00 98.56 102 ASP A CA 1
ATOM 843 C C . ASP A 1 102 ? -13.558 4.266 14.399 1.00 98.56 102 ASP A C 1
ATOM 845 O O . ASP A 1 102 ? -12.567 4.920 14.722 1.00 98.56 102 ASP A O 1
ATOM 849 N N . GLU A 1 103 ? -13.677 2.965 14.690 1.00 98.69 103 GLU A N 1
ATOM 850 C CA . GLU A 1 103 ? -12.629 2.212 15.393 1.00 98.69 103 GLU A CA 1
ATOM 851 C C . GLU A 1 103 ? -11.324 2.186 14.589 1.00 98.69 103 GLU A C 1
ATOM 853 O O . GLU A 1 103 ? -10.277 2.503 15.144 1.00 98.69 103 GLU A O 1
ATOM 858 N N . ILE A 1 104 ? -11.380 1.912 13.278 1.00 98.50 104 ILE A N 1
ATOM 859 C CA . ILE A 1 104 ? -10.193 1.936 12.408 1.00 98.50 104 ILE A CA 1
ATOM 860 C C . ILE A 1 104 ? -9.494 3.296 12.462 1.00 98.50 104 ILE A C 1
ATOM 862 O O . ILE A 1 104 ? -8.278 3.362 12.650 1.00 98.50 104 ILE A O 1
ATOM 866 N N . LEU A 1 105 ? -10.246 4.388 12.306 1.00 98.69 105 LEU A N 1
ATOM 867 C CA . LEU A 1 105 ? -9.676 5.735 12.310 1.00 98.69 105 LEU A CA 1
ATOM 868 C C . LEU A 1 105 ? -9.078 6.090 13.677 1.00 98.69 105 LEU A C 1
ATOM 870 O O . LEU A 1 105 ? -8.005 6.693 13.742 1.00 98.69 105 LEU A O 1
ATOM 874 N N . GLN A 1 106 ? -9.726 5.677 14.767 1.00 98.69 106 GLN A N 1
ATOM 875 C CA . GLN A 1 106 ? -9.206 5.857 16.122 1.00 98.69 106 GLN A CA 1
ATOM 876 C C . GLN A 1 106 ? -7.924 5.050 16.353 1.00 98.69 106 GLN A C 1
ATOM 878 O O . GLN A 1 106 ? -6.963 5.591 16.896 1.00 98.69 106 GLN A O 1
ATOM 883 N N . SER A 1 107 ? -7.862 3.797 15.899 1.00 98.81 107 SER A N 1
ATOM 884 C CA . SER A 1 107 ? -6.669 2.953 16.017 1.00 98.81 107 SER A CA 1
ATOM 885 C C . SER A 1 107 ? -5.498 3.467 15.178 1.00 98.81 107 SER A C 1
ATOM 887 O O . SER A 1 107 ? -4.359 3.445 15.647 1.00 98.81 107 SER A O 1
ATOM 889 N N . ILE A 1 108 ? -5.755 4.020 13.986 1.00 98.75 108 ILE A N 1
ATOM 890 C CA . ILE A 1 108 ? -4.733 4.725 13.193 1.00 98.75 108 ILE A CA 1
ATOM 891 C C . ILE A 1 108 ? -4.205 5.943 13.964 1.00 98.75 108 ILE A C 1
ATOM 893 O O . ILE A 1 108 ? -2.990 6.107 14.103 1.00 98.75 108 ILE A O 1
ATOM 897 N N . ALA A 1 109 ? -5.099 6.777 14.502 1.00 98.56 109 ALA A N 1
ATOM 898 C CA . ALA A 1 109 ? -4.722 7.963 15.270 1.00 98.56 109 ALA A CA 1
ATOM 899 C C . ALA A 1 109 ? -3.938 7.612 16.549 1.00 98.56 109 ALA A C 1
ATOM 901 O O . ALA A 1 109 ? -3.027 8.344 16.941 1.00 98.56 109 ALA A O 1
ATOM 902 N N . ALA A 1 110 ? -4.255 6.473 17.168 1.00 98.44 110 ALA A N 1
ATOM 903 C CA . ALA A 1 110 ? -3.592 5.956 18.359 1.00 98.44 110 ALA A CA 1
ATOM 904 C C . ALA A 1 110 ? -2.259 5.234 18.080 1.00 98.44 110 ALA A C 1
ATOM 906 O O . ALA A 1 110 ? -1.592 4.843 19.034 1.00 98.44 110 ALA A O 1
ATOM 907 N N . ASN A 1 111 ? -1.842 5.085 16.814 1.00 98.31 111 ASN A N 1
ATOM 908 C CA . ASN A 1 111 ? -0.694 4.260 16.410 1.00 98.31 111 ASN A CA 1
ATOM 909 C C . ASN A 1 111 ? -0.794 2.789 16.852 1.00 98.31 111 ASN A C 1
ATOM 911 O O . ASN A 1 111 ? 0.224 2.192 17.184 1.00 98.31 111 ASN A O 1
ATOM 915 N N . ASP A 1 112 ? -1.989 2.195 16.855 1.00 98.50 112 ASP A N 1
ATOM 916 C CA . ASP A 1 112 ? -2.167 0.806 17.296 1.00 98.50 112 ASP A CA 1
ATOM 917 C C . ASP A 1 112 ? -1.340 -0.162 16.435 1.00 98.50 112 ASP A C 1
ATOM 919 O O . ASP A 1 112 ? -1.376 -0.081 15.203 1.00 98.50 112 ASP A O 1
ATOM 923 N N . ASP A 1 113 ? -0.589 -1.065 17.070 1.00 97.94 113 ASP A N 1
ATOM 924 C CA . ASP A 1 113 ? 0.358 -1.977 16.421 1.00 97.94 113 ASP A CA 1
ATOM 925 C C . ASP A 1 113 ? -0.308 -2.890 15.383 1.00 97.94 113 ASP A C 1
ATOM 927 O O . ASP A 1 113 ? 0.288 -3.138 14.335 1.00 97.94 113 ASP A O 1
ATOM 931 N N . GLU A 1 114 ? -1.570 -3.282 15.592 1.00 98.38 114 GLU A N 1
ATOM 932 C CA . GLU A 1 114 ? -2.327 -4.179 14.704 1.00 98.38 114 GLU A CA 1
ATOM 933 C C . GLU A 1 114 ? -2.968 -3.470 13.495 1.00 98.38 114 GLU A C 1
ATOM 935 O O . GLU A 1 114 ? -3.799 -4.035 12.784 1.00 98.38 114 GLU A O 1
ATOM 940 N N . ILE A 1 115 ? -2.546 -2.237 13.207 1.00 98.69 115 ILE A N 1
ATOM 941 C CA . ILE A 1 115 ? -2.822 -1.555 11.938 1.00 98.69 115 ILE A CA 1
ATOM 942 C C . ILE A 1 115 ? -1.680 -1.808 10.947 1.00 98.69 115 ILE A C 1
ATOM 944 O O . ILE A 1 115 ? -0.585 -1.254 11.080 1.00 98.69 115 ILE A O 1
ATOM 948 N N . SER A 1 116 ? -1.939 -2.621 9.927 1.00 98.75 116 SER A N 1
ATOM 949 C CA . SER A 1 116 ? -0.957 -2.942 8.883 1.00 98.75 116 SER A CA 1
ATOM 950 C C . SER A 1 116 ? -0.736 -1.786 7.892 1.00 98.75 116 SER A C 1
ATOM 952 O O . SER A 1 116 ? -1.609 -0.920 7.747 1.00 98.75 116 SER A O 1
ATOM 954 N N . PRO A 1 117 ? 0.385 -1.774 7.140 1.00 98.75 117 PRO A N 1
ATOM 955 C CA . PRO A 1 117 ? 0.543 -0.870 6.005 1.00 98.75 117 PRO A CA 1
ATOM 956 C C . PRO A 1 117 ? -0.608 -1.000 4.999 1.00 98.75 117 PRO A C 1
ATOM 958 O O . PRO A 1 117 ? -1.139 0.017 4.550 1.00 98.75 117 PRO A O 1
ATOM 961 N N . SER A 1 118 ? -1.059 -2.219 4.677 1.00 98.81 118 SER A N 1
ATOM 962 C CA . SER A 1 118 ? -2.188 -2.393 3.757 1.00 98.81 118 SER A CA 1
ATOM 963 C C . SER A 1 118 ? -3.501 -1.791 4.276 1.00 98.81 118 SER A C 1
ATOM 965 O O . SER A 1 118 ? -4.251 -1.237 3.469 1.00 98.81 118 SER A O 1
ATOM 967 N N . ASN A 1 119 ? -3.761 -1.792 5.595 1.00 98.81 119 ASN A N 1
ATOM 968 C CA . ASN A 1 119 ? -4.910 -1.077 6.172 1.00 98.81 119 ASN A CA 1
ATOM 969 C C . ASN A 1 119 ? -4.812 0.437 5.941 1.00 98.81 119 ASN A C 1
ATOM 971 O O . ASN A 1 119 ? -5.822 1.060 5.616 1.00 98.81 119 ASN A O 1
ATOM 975 N N . ILE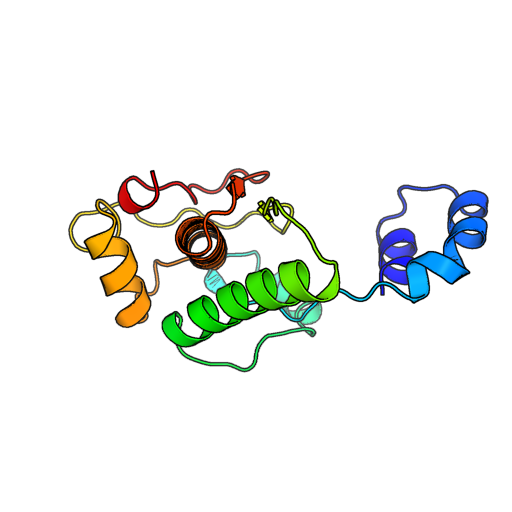 A 1 120 ? -3.614 1.025 6.057 1.00 98.88 120 ILE A N 1
ATOM 976 C CA . ILE A 1 120 ? -3.399 2.454 5.782 1.00 98.88 120 ILE A CA 1
ATOM 977 C C . ILE A 1 120 ? -3.685 2.776 4.312 1.00 98.88 120 ILE A C 1
ATOM 979 O O . ILE A 1 120 ? -4.408 3.730 4.033 1.00 98.88 120 ILE A O 1
ATOM 983 N N . PHE A 1 121 ? -3.193 1.965 3.369 1.00 98.94 121 PHE A N 1
ATOM 984 C CA . PHE A 1 121 ? -3.484 2.159 1.942 1.00 98.94 121 PHE A CA 1
ATOM 985 C C . PHE A 1 121 ? -4.974 1.998 1.614 1.00 98.94 121 PHE A C 1
ATOM 987 O O . PHE A 1 121 ? -5.507 2.788 0.834 1.00 98.94 121 PHE A O 1
ATOM 994 N N . ALA A 1 122 ? -5.648 1.006 2.203 1.00 98.88 122 ALA A N 1
ATOM 995 C CA . ALA A 1 122 ? -7.083 0.805 2.021 1.00 98.88 122 ALA A CA 1
ATOM 996 C C . ALA A 1 122 ? -7.886 1.997 2.561 1.00 98.88 122 ALA A C 1
ATOM 998 O O . ALA A 1 122 ? -8.716 2.557 1.847 1.00 98.88 122 ALA A O 1
ATOM 999 N N . CYS A 1 123 ? -7.578 2.444 3.782 1.00 98.75 123 CYS A N 1
ATOM 1000 C CA . CYS A 1 123 ? -8.210 3.607 4.398 1.00 98.75 123 CYS A CA 1
ATOM 1001 C C . CYS A 1 123 ? -7.966 4.886 3.579 1.00 98.75 123 CYS A C 1
ATOM 1003 O O . CYS A 1 123 ? -8.909 5.623 3.298 1.00 98.75 123 CYS A O 1
ATOM 1005 N N . ALA A 1 124 ? -6.730 5.123 3.125 1.00 98.88 124 ALA A N 1
ATOM 1006 C CA . ALA A 1 124 ? -6.392 6.265 2.279 1.00 98.88 124 ALA A CA 1
ATOM 1007 C C . ALA A 1 124 ? -7.195 6.268 0.973 1.00 98.88 124 ALA A C 1
ATOM 1009 O O . ALA A 1 124 ? -7.747 7.298 0.599 1.00 98.88 124 ALA A O 1
ATOM 1010 N N . ALA A 1 125 ? -7.284 5.121 0.294 1.00 98.88 125 ALA A N 1
ATOM 1011 C CA . ALA A 1 125 ? -8.042 4.990 -0.944 1.00 98.88 125 ALA A CA 1
ATOM 1012 C C . ALA A 1 125 ? -9.535 5.287 -0.734 1.00 98.88 125 ALA A C 1
ATOM 1014 O O . ALA A 1 125 ? -10.097 6.087 -1.477 1.00 98.88 125 ALA A O 1
ATOM 1015 N N . ILE A 1 126 ? -10.148 4.726 0.315 1.00 98.62 126 ILE A N 1
ATOM 1016 C CA . ILE A 1 126 ? -11.557 4.970 0.663 1.00 98.62 126 ILE A CA 1
ATOM 1017 C C . ILE A 1 126 ? -11.801 6.456 0.960 1.00 98.62 126 ILE A C 1
ATOM 1019 O O . ILE A 1 126 ? -12.731 7.050 0.420 1.00 98.62 126 ILE A O 1
ATOM 1023 N N . LEU A 1 127 ? -10.943 7.083 1.772 1.00 98.69 127 LEU A N 1
ATOM 1024 C CA . LEU A 1 127 ? -11.064 8.502 2.133 1.00 98.69 127 LEU A CA 1
ATOM 1025 C C . LEU A 1 127 ? -10.834 9.464 0.956 1.00 98.69 127 LEU A C 1
ATOM 1027 O O . LEU A 1 127 ? -11.225 10.627 1.044 1.00 98.69 127 LEU A O 1
ATOM 1031 N N . GLU A 1 128 ? -10.201 9.000 -0.123 1.00 98.75 128 GLU A N 1
ATOM 1032 C CA . GLU A 1 128 ? -10.023 9.738 -1.380 1.00 98.75 128 GLU A CA 1
ATOM 1033 C C . GLU A 1 128 ? -11.001 9.303 -2.484 1.00 98.75 128 GLU A C 1
ATOM 1035 O O . GLU A 1 128 ? -10.789 9.633 -3.654 1.00 98.75 128 GLU A O 1
ATOM 1040 N N . ASP A 1 129 ? -12.063 8.571 -2.130 1.00 98.25 129 ASP A N 1
ATOM 1041 C CA . ASP A 1 129 ? -13.091 8.078 -3.059 1.00 98.25 129 ASP A CA 1
ATOM 1042 C C . ASP A 1 129 ? -12.492 7.284 -4.240 1.00 98.25 129 ASP A C 1
ATOM 1044 O O . ASP A 1 129 ? -12.842 7.444 -5.413 1.00 98.25 129 ASP A O 1
ATOM 1048 N N . CYS A 1 130 ? -11.505 6.442 -3.930 1.00 98.56 130 CYS A N 1
ATOM 1049 C CA . CYS A 1 130 ? -10.804 5.591 -4.881 1.00 98.56 130 CYS A CA 1
ATOM 1050 C C . CYS A 1 130 ? -11.082 4.114 -4.567 1.00 98.56 130 CYS A C 1
ATOM 1052 O O . CYS A 1 130 ? -10.852 3.679 -3.436 1.00 98.56 130 CYS A O 1
ATOM 1054 N N . PRO A 1 131 ? -11.498 3.295 -5.553 1.00 98.69 131 PRO A N 1
ATOM 1055 C CA . PRO A 1 131 ? -11.582 1.854 -5.367 1.00 98.69 131 PRO A CA 1
ATOM 1056 C C . PRO A 1 131 ? -10.242 1.265 -4.922 1.00 98.69 131 PRO A C 1
ATOM 1058 O O . PRO A 1 131 ? -9.198 1.564 -5.511 1.00 98.69 131 PRO A O 1
ATOM 1061 N N . TYR A 1 132 ? -10.297 0.393 -3.918 1.00 98.88 132 TYR A N 1
ATOM 1062 C CA . TYR A 1 132 ? -9.154 -0.359 -3.417 1.00 98.88 132 TYR A CA 1
ATOM 1063 C C . TYR A 1 132 ? -9.309 -1.849 -3.729 1.00 98.88 132 TYR A C 1
ATOM 1065 O O . TYR A 1 132 ? -10.371 -2.430 -3.514 1.00 98.88 132 TYR A O 1
ATOM 1073 N N . ILE A 1 133 ? -8.242 -2.476 -4.220 1.00 98.81 133 ILE A N 1
ATOM 1074 C CA . ILE A 1 133 ? -8.196 -3.904 -4.542 1.00 98.81 133 ILE A CA 1
ATOM 1075 C C . ILE A 1 133 ? -7.032 -4.538 -3.785 1.00 98.81 133 ILE A C 1
ATOM 1077 O O . ILE A 1 133 ? -5.882 -4.136 -3.964 1.00 98.81 133 ILE A O 1
ATOM 1081 N N . ASN A 1 134 ? -7.313 -5.567 -2.986 1.00 98.75 134 ASN A N 1
ATOM 1082 C CA . ASN A 1 134 ? -6.270 -6.369 -2.355 1.00 98.75 134 ASN A CA 1
ATOM 1083 C C . ASN A 1 134 ? -5.907 -7.573 -3.238 1.00 98.75 134 ASN A C 1
ATOM 1085 O O . ASN A 1 134 ? -6.726 -8.471 -3.424 1.00 98.75 134 ASN A O 1
ATOM 1089 N N . GLY A 1 135 ? -4.692 -7.586 -3.791 1.00 98.56 135 GLY A N 1
ATOM 1090 C CA . GLY A 1 135 ? -4.163 -8.694 -4.593 1.00 98.56 135 GLY A CA 1
ATOM 1091 C C . GLY A 1 135 ? -3.374 -9.738 -3.796 1.00 98.56 135 GLY A C 1
ATOM 1092 O O . GLY A 1 135 ? -2.870 -10.690 -4.389 1.00 98.56 135 GLY A O 1
ATOM 1093 N N . SER A 1 136 ? -3.252 -9.567 -2.478 1.00 98.38 136 SER A N 1
ATOM 1094 C CA . SER A 1 136 ? -2.501 -10.449 -1.579 1.00 98.38 136 SER A CA 1
ATOM 1095 C C . SER A 1 136 ? -3.435 -11.076 -0.525 1.00 98.38 136 SER A C 1
ATOM 1097 O O . SER A 1 136 ? -4.550 -10.595 -0.332 1.00 98.38 136 SER A O 1
ATOM 1099 N N . PRO A 1 137 ? -3.041 -12.176 0.147 1.00 98.38 137 PRO A N 1
ATOM 1100 C CA . PRO A 1 137 ? -3.975 -12.965 0.953 1.00 98.38 137 PRO A CA 1
ATOM 1101 C C . PRO A 1 137 ? -4.234 -12.423 2.366 1.00 98.38 137 PRO A C 1
ATOM 1103 O O . PRO A 1 137 ? -5.092 -12.973 3.049 1.00 98.38 137 PRO A O 1
ATOM 1106 N N . GLN A 1 138 ? -3.514 -11.399 2.841 1.00 98.75 138 GLN A N 1
ATOM 1107 C CA . GLN A 1 138 ? -3.756 -10.858 4.181 1.00 98.75 138 GLN A CA 1
ATOM 1108 C C . GLN A 1 138 ? -5.174 -10.280 4.318 1.00 98.75 138 GLN A C 1
ATOM 1110 O O . GLN A 1 138 ? -5.768 -9.791 3.353 1.00 98.75 138 GLN A O 1
ATOM 1115 N N . ASN A 1 139 ? -5.703 -10.279 5.539 1.00 98.56 139 ASN A N 1
ATOM 1116 C CA . ASN A 1 139 ? -7.044 -9.800 5.875 1.00 98.56 139 ASN A CA 1
ATOM 1117 C C . ASN A 1 139 ? -7.156 -8.263 5.930 1.00 98.56 139 ASN A C 1
ATOM 1119 O O . ASN A 1 139 ? -7.777 -7.730 6.842 1.00 98.56 139 ASN A O 1
ATOM 1123 N N . THR A 1 140 ? -6.606 -7.537 4.949 1.00 98.81 140 THR A N 1
ATOM 1124 C CA . THR A 1 140 ? -6.659 -6.063 4.890 1.00 98.81 140 THR A CA 1
ATOM 1125 C C . THR A 1 140 ? -8.082 -5.516 5.036 1.00 98.81 140 THR A C 1
ATOM 1127 O O . THR A 1 140 ? -8.293 -4.509 5.703 1.00 98.81 140 THR A O 1
ATOM 1130 N N . LEU A 1 141 ? -9.067 -6.172 4.418 1.00 98.62 141 LEU A N 1
ATOM 1131 C CA . LEU A 1 141 ? -10.471 -5.752 4.408 1.00 98.62 141 LEU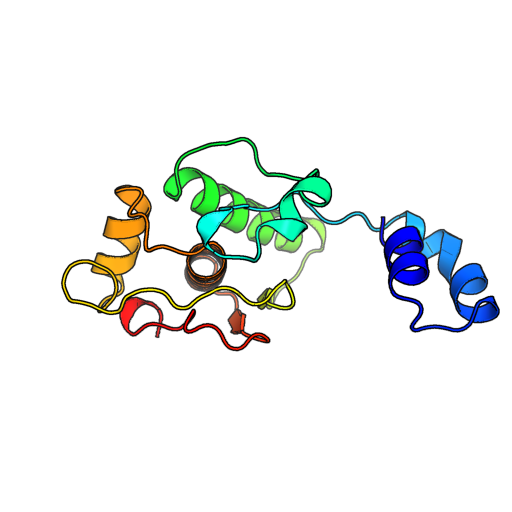 A CA 1
ATOM 1132 C C . LEU A 1 141 ? -11.212 -6.274 5.652 1.00 98.62 141 LEU A C 1
ATOM 1134 O O . LEU A 1 141 ? -12.119 -7.099 5.558 1.00 98.62 141 LEU A O 1
ATOM 1138 N N . VAL A 1 142 ? -10.770 -5.828 6.828 1.00 98.75 142 VAL A N 1
ATOM 1139 C CA . VAL A 1 142 ? -11.448 -6.049 8.120 1.00 98.75 142 VAL A CA 1
ATOM 1140 C C . VAL A 1 142 ? -12.807 -5.327 8.159 1.00 98.75 142 VAL A C 1
ATOM 1142 O O . VAL A 1 142 ? -13.014 -4.409 7.365 1.00 98.75 142 VAL A O 1
ATOM 1145 N N . PRO A 1 143 ? -13.735 -5.676 9.076 1.00 98.69 143 PRO A N 1
ATOM 1146 C CA . PRO A 1 143 ? -15.101 -5.144 9.047 1.00 98.69 143 PRO A CA 1
ATOM 1147 C C . PRO A 1 143 ? -15.200 -3.614 9.056 1.00 98.69 143 PRO A C 1
ATOM 1149 O O . PRO A 1 143 ? -16.070 -3.073 8.392 1.00 98.69 143 PRO A O 1
ATOM 1152 N N . GLY A 1 144 ? -14.297 -2.905 9.742 1.00 98.31 144 GLY A N 1
ATOM 1153 C CA . GLY A 1 144 ? -14.289 -1.440 9.748 1.00 98.31 144 GLY A CA 1
ATOM 1154 C C . GLY A 1 144 ? -13.861 -0.774 8.433 1.00 98.31 144 GLY A C 1
ATOM 1155 O O . GLY A 1 144 ? -14.005 0.438 8.308 1.00 98.31 144 GLY A O 1
ATOM 1156 N N . LEU A 1 145 ? -13.323 -1.532 7.473 1.00 97.94 145 LEU A N 1
ATOM 1157 C CA . LEU A 1 145 ? -12.918 -1.051 6.145 1.00 97.94 145 LEU A CA 1
ATOM 1158 C C . LEU A 1 145 ? -13.890 -1.460 5.022 1.00 97.94 145 LEU A C 1
ATOM 1160 O O . LEU A 1 145 ? -13.653 -1.081 3.874 1.00 97.94 145 LEU A O 1
ATOM 1164 N N . ILE A 1 146 ? -14.936 -2.236 5.331 1.00 95.06 146 ILE A N 1
ATOM 1165 C CA . ILE A 1 146 ? -16.011 -2.632 4.401 1.00 95.06 146 ILE A CA 1
ATOM 1166 C C . ILE A 1 146 ? -17.184 -1.666 4.559 1.00 95.06 146 ILE A C 1
ATOM 1168 O O . ILE A 1 146 ? -17.685 -1.196 3.514 1.00 95.06 146 ILE A O 1
#

Organism: NCBI:txid433720